Protein AF-A0A6H1ZLT1-F1 (afdb_monomer)

Mean predicted aligned error: 6.2 Å

Radius of gyration: 12.35 Å; Cα contacts (8 Å, |Δi|>4): 59; chains: 1; bounding box: 30×19×36 Å

Solvent-accessible surface area (backbone atoms only — not comparable to full-atom values): 2918 Å² total; per-residue (Å²): 87,80,48,78,54,97,86,24,24,29,25,32,44,93,88,68,47,81,74,45,68,82,24,90,43,68,68,59,34,50,55,49,50,52,50,52,51,49,50,59,64,59,72,62,66,78,85,127

Sequence (48 aa):
MIRKEKGKWHVYSESGGHLGGPYNSREQAEKRLRQIEYFKHKGHIKEE

Foldseek 3Di:
DWDADPQFIWAADPVRHTQDDRHNDPVVNVVSVVVVVVCVVVVPPPPD

Organism: NCBI:txid1070528

Structure (mmCIF, N/CA/C/O backbone):
data_AF-A0A6H1ZLT1-F1
#
_entry.id   AF-A0A6H1ZLT1-F1
#
loop_
_atom_site.group_PDB
_atom_site.id
_atom_site.type_symbol
_atom_site.label_atom_id
_atom_site.label_alt_id
_atom_site.label_comp_id
_atom_site.label_asym_id
_atom_site.label_entity_id
_atom_site.label_seq_id
_atom_site.pdbx_PDB_ins_code
_atom_site.Cartn_x
_atom_site.Cartn_y
_atom_site.Cartn_z
_atom_site.occupancy
_atom_site.B_iso_or_equiv
_atom_site.auth_seq_id
_atom_site.auth_comp_id
_atom_site.auth_asym_id
_atom_site.auth_atom_id
_atom_site.pdbx_PDB_model_num
ATOM 1 N N . MET A 1 1 ? 8.602 3.908 0.408 1.00 85.25 1 MET A N 1
ATOM 2 C CA . MET A 1 1 ? 8.277 4.132 1.834 1.00 85.25 1 MET A CA 1
ATOM 3 C C . MET A 1 1 ? 7.057 3.314 2.250 1.00 85.25 1 MET A C 1
ATOM 5 O O . MET A 1 1 ? 6.162 3.124 1.436 1.00 85.25 1 MET A O 1
ATOM 9 N N . ILE A 1 2 ? 7.007 2.832 3.493 1.00 87.06 2 ILE A N 1
ATOM 10 C CA . ILE A 1 2 ? 5.854 2.097 4.039 1.00 87.06 2 ILE A CA 1
ATOM 11 C C . ILE A 1 2 ? 5.158 2.988 5.070 1.00 87.06 2 ILE A C 1
ATOM 13 O O . ILE A 1 2 ? 5.809 3.498 5.978 1.00 87.06 2 ILE A O 1
ATOM 17 N N . ARG A 1 3 ? 3.842 3.165 4.946 1.00 88.00 3 ARG A N 1
ATOM 18 C CA . ARG A 1 3 ? 3.012 3.970 5.848 1.00 88.00 3 ARG A CA 1
ATOM 19 C C . ARG A 1 3 ? 1.836 3.142 6.349 1.00 88.00 3 ARG A C 1
ATOM 21 O O . ARG A 1 3 ? 1.233 2.403 5.579 1.00 88.00 3 ARG A O 1
ATOM 28 N N . LYS A 1 4 ? 1.494 3.262 7.632 1.00 87.12 4 LYS A N 1
ATOM 29 C CA . LYS A 1 4 ? 0.287 2.643 8.188 1.00 87.12 4 LYS A CA 1
ATOM 30 C C . LYS A 1 4 ? -0.851 3.659 8.180 1.00 87.12 4 LYS A C 1
ATOM 32 O O . LYS A 1 4 ? -0.732 4.710 8.801 1.00 87.12 4 LYS A O 1
ATOM 37 N N . GLU A 1 5 ? -1.946 3.339 7.506 1.00 87.00 5 GLU A N 1
ATOM 38 C CA . GLU A 1 5 ? -3.149 4.166 7.442 1.00 87.00 5 GLU A CA 1
ATOM 39 C C . GLU A 1 5 ? -4.378 3.343 7.811 1.00 87.00 5 GLU A C 1
ATOM 41 O O . GLU A 1 5 ? -4.572 2.231 7.324 1.00 87.00 5 GLU A O 1
ATOM 46 N N . LYS A 1 6 ? -5.206 3.880 8.717 1.00 85.31 6 LYS A N 1
ATOM 47 C CA . LYS A 1 6 ? -6.452 3.240 9.185 1.00 85.31 6 LYS A CA 1
ATOM 48 C C . LYS A 1 6 ? -6.278 1.766 9.598 1.00 85.31 6 LYS A C 1
ATOM 50 O O . LYS A 1 6 ? -7.135 0.929 9.338 1.00 85.31 6 LYS A O 1
ATOM 55 N N . GLY A 1 7 ? -5.141 1.435 10.214 1.00 86.38 7 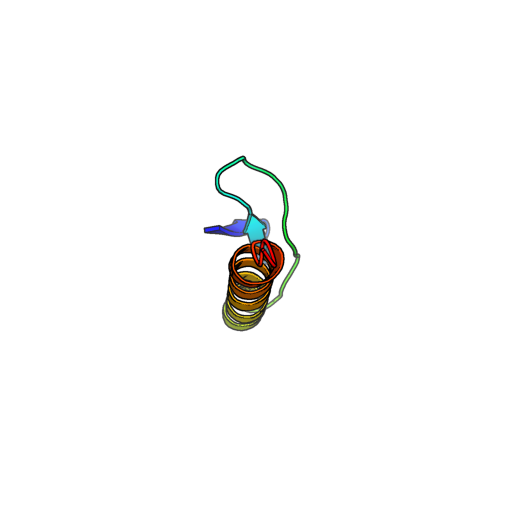GLY A N 1
ATOM 56 C CA . GLY A 1 7 ? -4.830 0.073 10.660 1.00 86.38 7 GLY A CA 1
ATOM 57 C C . GLY A 1 7 ? -4.177 -0.832 9.609 1.00 86.38 7 GLY A C 1
ATOM 58 O O . GLY A 1 7 ? -3.694 -1.898 9.979 1.00 86.38 7 GLY A O 1
ATOM 59 N N . LYS A 1 8 ? -4.084 -0.402 8.347 1.00 88.44 8 LYS A N 1
ATOM 60 C CA . LYS A 1 8 ? -3.508 -1.174 7.239 1.00 88.44 8 LYS A CA 1
ATOM 61 C C . LYS A 1 8 ? -2.189 -0.568 6.764 1.00 88.44 8 LYS A C 1
ATOM 63 O O . LYS A 1 8 ? -1.937 0.618 6.941 1.00 88.44 8 LYS A O 1
ATOM 68 N N . TRP A 1 9 ? -1.323 -1.383 6.184 1.00 90.12 9 TRP A N 1
ATOM 69 C CA . TRP A 1 9 ? -0.010 -0.990 5.684 1.00 90.12 9 TRP A CA 1
ATOM 70 C C . TRP A 1 9 ? -0.070 -0.693 4.190 1.00 90.12 9 TRP A C 1
ATOM 72 O O . TRP A 1 9 ? -0.581 -1.483 3.404 1.00 90.12 9 TRP A O 1
ATOM 82 N N . HIS A 1 10 ? 0.480 0.442 3.797 1.00 89.62 10 HIS A N 1
ATOM 83 C CA . HIS A 1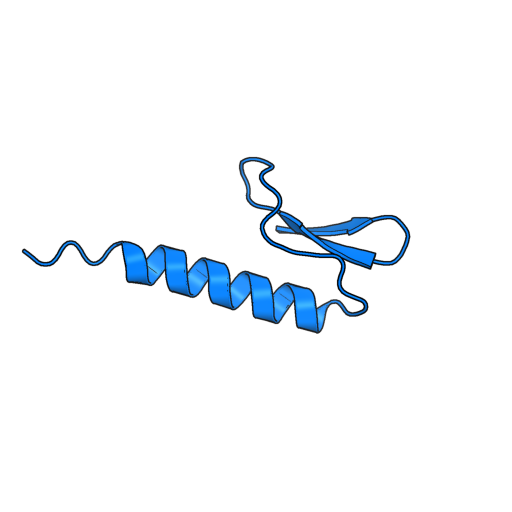 10 ? 0.512 0.937 2.432 1.00 89.62 10 HIS A CA 1
ATOM 84 C C . HIS A 1 10 ? 1.951 1.247 2.036 1.00 89.62 10 HIS A C 1
ATOM 86 O O . HIS A 1 10 ? 2.766 1.668 2.856 1.00 89.62 10 HIS A O 1
ATOM 92 N N . VAL A 1 11 ? 2.265 1.036 0.769 1.00 90.19 11 VAL A N 1
ATOM 93 C CA . VAL A 1 11 ? 3.559 1.310 0.159 1.00 90.19 11 VAL A CA 1
ATOM 94 C C . VAL A 1 11 ? 3.390 2.516 -0.746 1.00 90.19 11 VAL A C 1
ATOM 96 O O . VAL A 1 11 ? 2.608 2.491 -1.694 1.00 90.19 11 VAL A O 1
ATOM 99 N N . TYR A 1 12 ? 4.147 3.564 -0.462 1.00 87.69 12 TYR A N 1
ATOM 100 C CA . TYR A 1 12 ? 4.196 4.793 -1.239 1.00 87.69 12 TYR A CA 1
ATOM 101 C C . TYR A 1 12 ? 5.581 4.971 -1.865 1.00 87.69 12 TYR A C 1
ATOM 103 O O . TYR A 1 12 ? 6.590 4.484 -1.346 1.00 87.69 12 TYR A O 1
ATOM 111 N N . SER A 1 13 ? 5.638 5.651 -3.001 1.00 83.81 13 SER A N 1
ATOM 112 C CA . SER A 1 13 ? 6.874 6.136 -3.617 1.00 83.81 13 SER A CA 1
ATOM 113 C C . SER A 1 13 ? 7.342 7.412 -2.917 1.00 83.81 13 SER A C 1
ATOM 115 O O . SER A 1 13 ? 6.543 8.077 -2.263 1.00 83.81 13 SER A O 1
ATOM 117 N N . GLU A 1 14 ? 8.613 7.785 -3.071 1.00 79.31 14 GLU A N 1
ATOM 118 C CA . GLU A 1 14 ? 9.091 9.102 -2.612 1.00 79.31 14 GLU A CA 1
ATOM 119 C C . GLU A 1 14 ? 8.338 10.265 -3.264 1.00 79.31 14 GLU A C 1
ATOM 121 O O . GLU A 1 14 ? 8.125 11.292 -2.633 1.00 79.31 14 GLU A O 1
ATOM 126 N N . SER A 1 15 ? 7.849 10.078 -4.490 1.00 79.94 15 SER A N 1
ATOM 127 C CA . SER A 1 15 ? 7.053 11.074 -5.211 1.00 79.94 15 SER A CA 1
ATOM 128 C C . SER A 1 15 ? 5.585 11.131 -4.758 1.00 79.94 15 SER A C 1
ATOM 130 O O . SER A 1 15 ? 4.772 11.782 -5.404 1.00 79.94 15 SER A O 1
ATOM 132 N N . GLY A 1 16 ? 5.202 10.415 -3.694 1.00 78.19 16 GLY A N 1
ATOM 133 C CA . GLY A 1 16 ? 3.831 10.395 -3.167 1.00 78.19 16 GLY A CA 1
ATOM 134 C C . GLY A 1 16 ? 2.864 9.448 -3.890 1.00 78.19 16 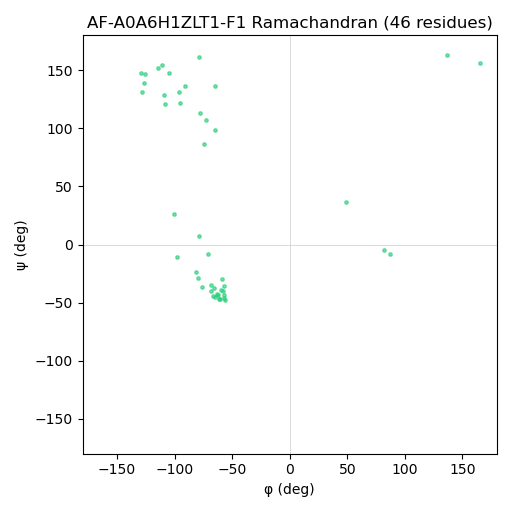GLY A C 1
ATOM 135 O O . GLY A 1 16 ? 1.744 9.245 -3.430 1.00 78.19 16 GLY A O 1
ATOM 136 N N . GLY A 1 17 ? 3.284 8.801 -4.981 1.00 83.12 17 GLY A N 1
ATOM 137 C CA . GLY A 1 17 ? 2.487 7.784 -5.677 1.00 83.12 17 GLY A CA 1
ATOM 138 C C . GLY A 1 17 ? 2.247 6.531 -4.826 1.00 83.12 17 GLY A C 1
ATOM 139 O O . GLY A 1 17 ? 3.174 6.033 -4.186 1.00 83.12 17 GLY A O 1
ATOM 140 N N . HIS A 1 18 ? 1.023 6.002 -4.830 1.00 85.19 18 HIS A N 1
ATOM 141 C CA . HIS A 1 18 ? 0.662 4.765 -4.132 1.00 85.19 18 HIS A CA 1
ATOM 142 C C . HIS A 1 18 ? 1.143 3.550 -4.941 1.00 85.19 18 HIS A C 1
ATOM 144 O O . HIS A 1 18 ? 0.669 3.295 -6.044 1.00 85.19 18 HIS A O 1
ATOM 150 N N . LEU A 1 19 ? 2.115 2.809 -4.406 1.00 82.50 19 LEU A N 1
ATOM 151 C CA . LEU A 1 19 ? 2.766 1.678 -5.081 1.00 82.50 19 LEU A CA 1
ATOM 152 C C . LEU A 1 19 ? 2.197 0.309 -4.664 1.00 82.50 19 LEU A C 1
ATOM 154 O O . LEU A 1 19 ? 2.493 -0.725 -5.278 1.00 82.50 19 LEU A O 1
ATOM 158 N N . GLY A 1 20 ? 1.376 0.283 -3.614 1.00 82.38 20 GLY A N 1
ATOM 159 C CA . GLY A 1 20 ? 0.580 -0.883 -3.256 1.00 82.38 20 GLY A CA 1
ATOM 160 C C . GLY A 1 20 ? 0.005 -0.822 -1.848 1.00 82.38 20 GLY A C 1
ATOM 161 O O . GLY A 1 20 ? 0.562 -0.183 -0.964 1.00 82.38 20 GLY A O 1
ATOM 162 N N . GLY A 1 21 ? -1.076 -1.557 -1.627 1.00 80.38 21 GLY A N 1
ATOM 163 C CA . GLY A 1 21 ? -1.799 -1.601 -0.358 1.00 80.38 21 GLY A CA 1
ATOM 164 C C . GLY A 1 21 ? -3.308 -1.538 -0.594 1.00 80.38 21 GLY A C 1
ATOM 165 O O . GLY A 1 21 ? -3.733 -1.150 -1.686 1.00 80.38 21 GLY A O 1
ATOM 166 N N . PRO A 1 22 ? -4.131 -1.910 0.402 1.00 83.56 22 PRO A N 1
ATOM 167 C CA . PRO A 1 22 ? -3.774 -2.099 1.811 1.00 83.56 22 PRO A CA 1
ATOM 168 C C . PRO A 1 22 ? -3.334 -3.524 2.199 1.00 83.56 22 PRO A C 1
ATOM 170 O O . PRO A 1 22 ? -4.010 -4.500 1.890 1.00 83.56 22 PRO A O 1
ATOM 173 N N . TYR A 1 23 ? -2.265 -3.632 2.987 1.00 88.00 23 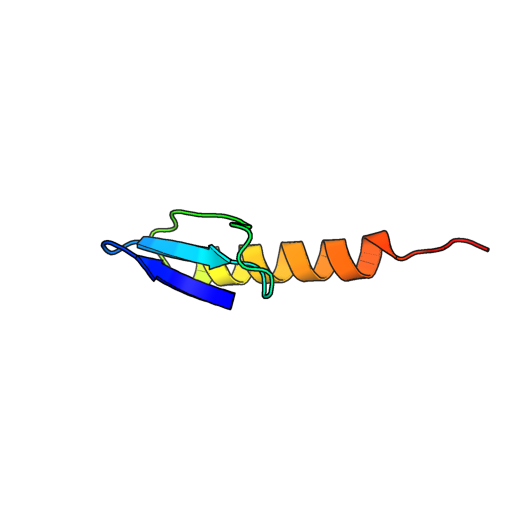TYR A N 1
ATOM 174 C CA . TYR A 1 23 ? -1.764 -4.881 3.565 1.00 88.00 23 TYR A CA 1
ATOM 175 C C . TYR A 1 23 ? -2.084 -4.991 5.058 1.00 88.00 23 TYR A C 1
ATOM 177 O O . TYR A 1 23 ? -2.068 -4.002 5.786 1.00 88.00 23 TYR A O 1
ATOM 185 N N . ASN A 1 24 ? -2.312 -6.209 5.549 1.00 87.38 24 ASN A N 1
ATOM 186 C CA . ASN A 1 24 ? -2.584 -6.434 6.976 1.00 87.38 24 ASN A CA 1
ATOM 187 C C . ASN A 1 24 ? -1.300 -6.481 7.825 1.00 87.38 24 ASN A C 1
ATOM 189 O O . ASN A 1 24 ? -1.335 -6.152 9.008 1.00 87.38 24 ASN A O 1
ATOM 193 N N . SER A 1 25 ? -0.154 -6.800 7.211 1.00 89.31 25 SER A N 1
ATOM 194 C CA . SER A 1 25 ? 1.139 -6.935 7.897 1.00 89.31 25 SER A CA 1
ATOM 195 C C . SER A 1 25 ? 2.234 -6.122 7.220 1.00 89.31 25 SER A C 1
ATOM 197 O O . SER A 1 25 ? 2.269 -6.005 5.993 1.00 89.31 25 SER A O 1
ATOM 199 N N . ARG A 1 26 ? 3.179 -5.632 8.029 1.00 86.25 26 ARG A N 1
ATOM 200 C CA . ARG A 1 26 ? 4.355 -4.888 7.562 1.00 86.25 26 ARG A CA 1
ATOM 201 C C . ARG A 1 26 ? 5.201 -5.706 6.580 1.00 86.25 26 ARG A C 1
ATOM 203 O O . ARG A 1 26 ? 5.573 -5.183 5.538 1.00 86.25 26 ARG A O 1
ATOM 210 N N . GLU A 1 27 ? 5.380 -7.003 6.835 1.00 90.44 27 GLU A N 1
ATOM 211 C CA . GLU A 1 27 ? 6.128 -7.907 5.946 1.00 90.44 27 GLU A CA 1
ATOM 212 C C . GLU A 1 27 ? 5.577 -7.963 4.515 1.00 90.44 27 GLU A C 1
ATOM 214 O O . GLU A 1 27 ? 6.340 -8.065 3.557 1.00 90.44 27 GLU A O 1
ATOM 219 N N . GLN A 1 28 ? 4.254 -7.885 4.336 1.00 89.00 28 GLN A N 1
ATOM 220 C CA . GLN A 1 28 ? 3.652 -7.878 2.998 1.00 89.00 28 GLN A CA 1
ATOM 221 C C . GLN A 1 28 ? 3.984 -6.578 2.255 1.00 89.00 28 GLN A C 1
ATOM 223 O O . GLN A 1 28 ? 4.325 -6.604 1.071 1.00 89.00 28 GLN A O 1
ATOM 228 N N . ALA A 1 29 ? 3.955 -5.450 2.969 1.00 90.31 29 ALA A N 1
ATOM 229 C CA . ALA A 1 29 ? 4.366 -4.160 2.434 1.00 90.31 29 ALA A CA 1
ATOM 230 C C . ALA A 1 29 ? 5.873 -4.133 2.102 1.00 90.31 29 ALA A C 1
ATOM 232 O O . ALA A 1 29 ? 6.253 -3.593 1.066 1.00 90.31 29 ALA A O 1
ATOM 233 N N . GLU A 1 30 ? 6.722 -4.771 2.914 1.00 90.06 30 GLU A N 1
ATOM 234 C CA . GLU A 1 30 ? 8.164 -4.907 2.650 1.00 90.06 30 GLU A CA 1
ATOM 235 C C . GLU A 1 30 ? 8.456 -5.786 1.432 1.00 90.06 30 GLU A C 1
ATOM 237 O O . GLU A 1 30 ? 9.230 -5.390 0.561 1.00 90.06 30 GLU A O 1
ATOM 242 N N . LYS A 1 31 ? 7.780 -6.936 1.295 1.00 91.38 31 LYS A N 1
ATOM 243 C CA . LYS A 1 31 ? 7.881 -7.773 0.086 1.00 91.38 31 LYS A CA 1
ATOM 244 C C . LYS A 1 31 ? 7.500 -6.987 -1.164 1.00 91.38 31 LYS A C 1
ATOM 246 O O . LYS A 1 31 ? 8.195 -7.074 -2.176 1.00 91.38 31 LYS A O 1
ATOM 251 N N . ARG A 1 32 ? 6.426 -6.194 -1.094 1.00 89.31 32 ARG A N 1
ATOM 252 C CA . ARG A 1 32 ? 6.005 -5.340 -2.207 1.00 89.31 32 ARG A CA 1
ATOM 253 C C . ARG A 1 32 ? 7.040 -4.263 -2.518 1.00 89.31 32 ARG A C 1
ATOM 255 O O . ARG A 1 32 ? 7.353 -4.071 -3.689 1.00 89.31 32 ARG A O 1
ATOM 262 N N . LEU A 1 33 ? 7.575 -3.587 -1.502 1.00 88.25 33 LEU A N 1
ATOM 263 C CA . LEU A 1 33 ? 8.622 -2.578 -1.675 1.00 88.25 33 LEU A CA 1
ATOM 264 C C . LEU A 1 33 ? 9.835 -3.173 -2.402 1.00 88.25 33 LEU A C 1
ATOM 266 O O . LEU A 1 33 ? 10.239 -2.635 -3.428 1.00 88.25 33 LEU A O 1
ATOM 270 N N . ARG A 1 34 ? 10.304 -4.346 -1.960 1.00 89.31 34 ARG A N 1
ATOM 271 C CA . ARG A 1 34 ? 11.422 -5.061 -2.587 1.00 89.31 34 ARG A CA 1
ATOM 272 C C . ARG A 1 34 ? 11.150 -5.418 -4.048 1.00 89.31 34 ARG A C 1
ATOM 274 O O . ARG A 1 34 ? 12.048 -5.320 -4.876 1.00 89.31 34 ARG A O 1
ATOM 281 N N . GLN A 1 35 ? 9.922 -5.823 -4.383 1.00 88.88 35 G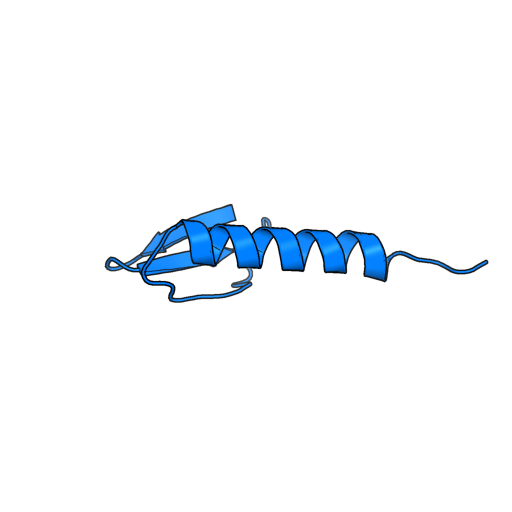LN A N 1
ATOM 282 C CA . GLN A 1 35 ? 9.531 -6.043 -5.780 1.00 88.88 35 GLN A CA 1
ATOM 283 C C . GLN A 1 35 ? 9.630 -4.751 -6.589 1.00 88.88 35 GLN A C 1
ATOM 285 O O . GLN A 1 35 ? 10.196 -4.759 -7.675 1.00 88.88 35 GLN A O 1
ATOM 290 N N . ILE A 1 36 ? 9.100 -3.641 -6.074 1.00 84.81 36 ILE A N 1
ATOM 291 C CA . ILE A 1 36 ? 9.126 -2.358 -6.783 1.00 84.81 36 ILE A CA 1
ATOM 292 C C . ILE A 1 36 ? 10.561 -1.880 -7.002 1.00 84.81 36 ILE A C 1
ATOM 294 O O . ILE A 1 36 ? 10.883 -1.431 -8.097 1.00 84.81 36 ILE A O 1
ATOM 298 N N . GLU A 1 37 ? 11.426 -2.008 -5.997 1.00 84.44 37 GLU A N 1
ATOM 299 C CA . GLU A 1 37 ? 12.854 -1.712 -6.132 1.00 84.44 37 GLU A CA 1
ATOM 300 C C . GLU A 1 37 ? 13.498 -2.614 -7.183 1.00 84.44 37 GLU A C 1
ATOM 302 O O . GLU A 1 37 ? 14.155 -2.124 -8.097 1.00 84.44 37 GLU A O 1
ATOM 307 N N . TYR A 1 38 ? 13.231 -3.919 -7.138 1.00 85.56 38 TYR A N 1
ATOM 308 C CA . TYR A 1 38 ? 13.726 -4.854 -8.142 1.00 85.56 38 TYR A CA 1
ATOM 309 C C . TYR A 1 38 ? 13.298 -4.471 -9.565 1.00 85.56 38 TYR A C 1
ATOM 311 O O . TYR A 1 38 ? 14.135 -4.444 -10.461 1.00 85.56 38 TYR A O 1
ATOM 319 N N . PHE A 1 39 ? 12.026 -4.125 -9.782 1.00 81.25 39 PHE A N 1
ATOM 320 C CA . PHE A 1 39 ? 11.536 -3.678 -11.088 1.00 81.25 39 PHE A CA 1
ATOM 321 C C . PHE A 1 39 ? 12.099 -2.312 -11.495 1.00 81.25 39 PHE A C 1
ATOM 323 O O . PHE A 1 39 ? 12.396 -2.123 -12.671 1.00 81.25 39 PHE A O 1
ATOM 330 N N . LYS A 1 40 ? 12.315 -1.381 -10.555 1.00 77.19 40 LYS A N 1
ATOM 331 C CA . LYS A 1 40 ? 13.004 -0.108 -10.830 1.00 77.19 40 LYS A CA 1
ATOM 332 C C . LYS A 1 40 ? 14.444 -0.329 -11.291 1.00 77.19 40 LYS A C 1
ATOM 334 O O . LYS A 1 40 ? 14.877 0.310 -12.241 1.00 77.19 40 LYS A O 1
ATOM 339 N N . HIS A 1 41 ? 15.165 -1.236 -10.636 1.00 75.38 41 HIS A N 1
ATOM 340 C CA . HIS A 1 41 ? 16.556 -1.536 -10.968 1.00 75.38 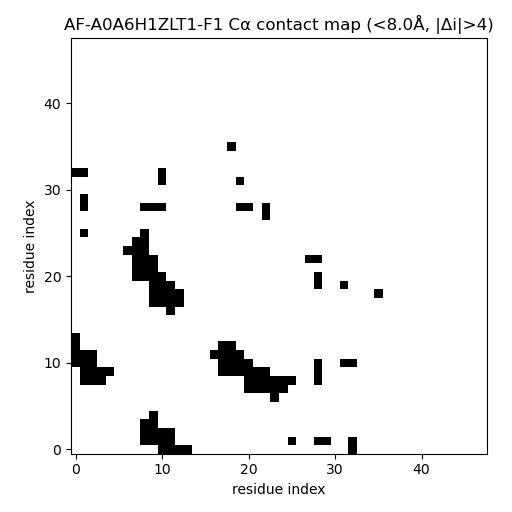41 HIS A CA 1
ATOM 341 C C . HIS A 1 41 ? 16.688 -2.393 -12.236 1.00 75.38 41 HIS A C 1
ATOM 343 O O . HIS A 1 41 ? 17.593 -2.155 -13.027 1.00 75.38 41 HIS A O 1
ATOM 349 N N . LYS A 1 42 ? 15.780 -3.350 -12.480 1.00 69.00 42 LYS A N 1
ATOM 350 C CA . LYS A 1 42 ? 15.792 -4.180 -13.699 1.00 69.00 42 LYS A CA 1
ATOM 351 C C . LYS A 1 42 ? 15.196 -3.509 -14.935 1.00 69.00 42 LYS A C 1
ATOM 353 O O . LYS A 1 42 ? 15.604 -3.841 -16.039 1.00 69.00 42 LYS A O 1
ATOM 358 N N . GLY A 1 43 ? 14.249 -2.587 -14.783 1.00 57.97 43 GLY A N 1
ATOM 359 C CA . GLY A 1 43 ? 13.668 -1.840 -15.906 1.00 57.97 43 GLY A CA 1
ATOM 360 C C . GLY A 1 43 ? 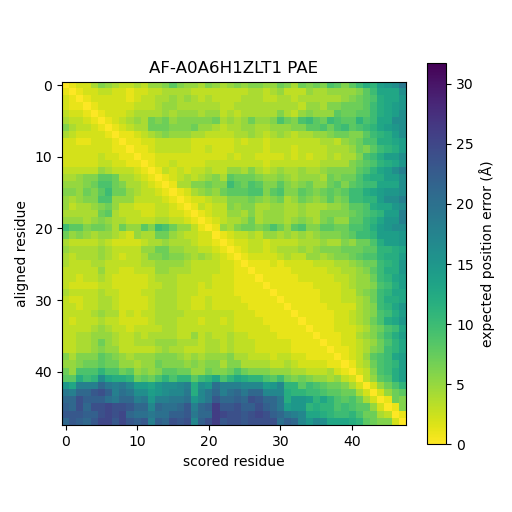14.625 -0.816 -16.528 1.00 57.97 43 GLY A C 1
ATOM 361 O O . GLY A 1 43 ? 14.317 -0.257 -17.573 1.00 57.97 43 GLY A O 1
ATOM 362 N N . HIS A 1 44 ? 15.782 -0.589 -15.900 1.00 55.09 44 HIS A N 1
ATOM 363 C CA . HIS A 1 44 ? 16.870 0.260 -16.387 1.00 55.09 44 HIS A CA 1
ATOM 364 C C . HIS A 1 44 ? 18.019 -0.541 -17.021 1.00 55.09 44 HIS A C 1
ATOM 366 O O . HIS A 1 44 ? 19.152 -0.067 -17.067 1.00 55.09 44 HIS A O 1
ATOM 372 N N . ILE A 1 45 ? 17.749 -1.738 -17.548 1.00 51.53 45 ILE A N 1
ATOM 373 C CA . ILE A 1 45 ? 18.647 -2.340 -18.537 1.00 51.53 45 ILE A CA 1
ATOM 374 C C . ILE A 1 45 ? 18.406 -1.572 -19.845 1.00 51.53 45 ILE A C 1
ATOM 376 O O . ILE A 1 45 ? 17.552 -1.932 -20.651 1.00 51.53 45 ILE A O 1
ATOM 380 N N . LYS A 1 46 ? 19.117 -0.449 -20.017 1.00 49.31 46 LYS A N 1
ATOM 381 C CA . LYS A 1 46 ? 19.520 -0.021 -21.357 1.00 49.31 46 LYS A CA 1
ATOM 382 C C . LYS A 1 46 ? 20.473 -1.106 -21.841 1.00 49.31 46 LYS A C 1
ATOM 384 O O . LYS A 1 46 ? 21.609 -1.179 -21.387 1.00 49.31 46 LYS A O 1
ATOM 389 N N . GLU A 1 47 ? 19.941 -2.011 -22.643 1.00 48.25 47 GLU A N 1
ATOM 390 C CA . GLU A 1 47 ? 20.737 -2.907 -23.465 1.00 48.25 47 GLU A CA 1
ATOM 391 C C . GLU A 1 47 ? 21.310 -2.021 -24.588 1.00 48.25 47 GLU A C 1
ATOM 393 O O . GLU A 1 47 ? 20.548 -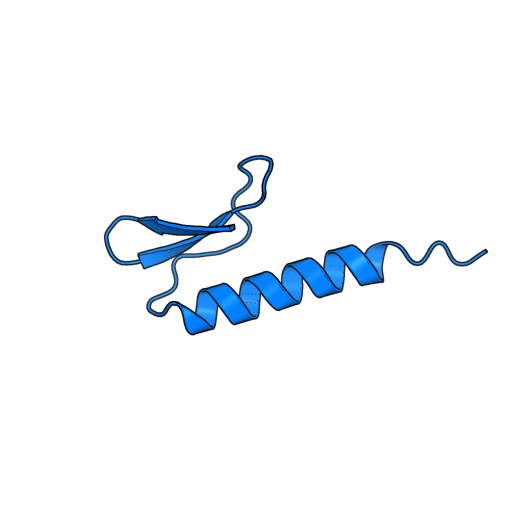1.502 -25.406 1.00 48.25 47 GLU A O 1
ATOM 398 N N . GLU A 1 4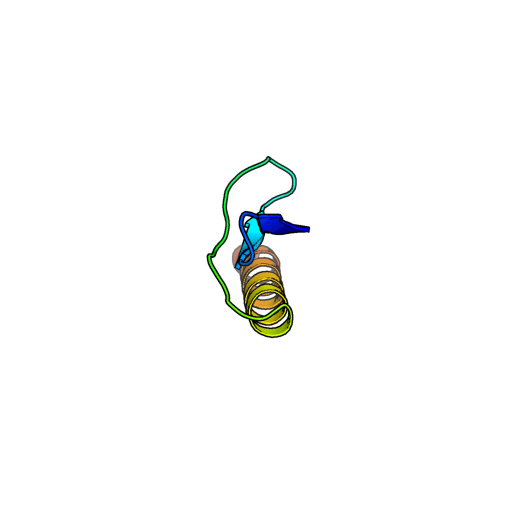8 ? 22.612 -1.729 -24.523 1.00 52.22 48 GLU A N 1
ATOM 399 C CA . GLU A 1 48 ? 23.426 -1.158 -25.611 1.00 52.22 48 GLU A CA 1
ATOM 400 C C . GLU A 1 48 ? 24.424 -2.220 -26.077 1.00 52.22 48 GLU A C 1
ATOM 402 O O . GLU A 1 48 ? 24.986 -2.916 -25.195 1.00 52.22 48 GLU A O 1
#

Secondary structure (DSSP, 8-state):
-EEEETTEEEEE-TTS-EEEEEESSHHHHHHHHHHHHHHHHHTT----

pLDDT: mean 81.26, std 11.81, range [48.25, 91.38]

Nearest PDB structures (foldseek):
  2zqk-assembly1_N  TM=5.089E-01  e=6.294E+00  Escherichia coli O157:H7
  5x6z-assembly1_D  TM=3.714E-01  e=7.748E+00  Rice dwarf virus (isolate O)